Protein AF-A0A533BJT3-F1 (afdb_monomer_lite)

Secondary structure (DSSP, 8-state):
-----EEEETTEEE--HHHHHHTTSS-S-SS-HHHHHHHHHTTT--EEE-SS-----THHHHHH-HHHHHHHHHHHHHHHHTT-S---GGGGGGG-

Radius of gyration: 15.5 Å; chains: 1; bounding box: 32×31×42 Å

Structure (mmCIF, N/CA/C/O backbone):
data_AF-A0A533BJT3-F1
#
_entry.id   AF-A0A533BJT3-F1
#
loop_
_atom_site.group_PDB
_atom_site.id
_atom_site.type_symbol
_atom_site.label_atom_id
_atom_site.label_alt_id
_atom_site.label_comp_id
_atom_site.label_asym_id
_atom_site.label_entity_id
_atom_site.label_seq_id
_atom_site.pdbx_PDB_ins_code
_atom_site.Cartn_x
_atom_site.Cartn_y
_atom_site.Cartn_z
_atom_site.occupancy
_atom_site.B_iso_or_equiv
_atom_site.auth_seq_id
_atom_site.auth_comp_id
_atom_site.auth_asym_id
_atom_site.auth_atom_id
_atom_site.pdbx_PDB_model_num
ATOM 1 N N . MET A 1 1 ? -10.254 -8.479 26.156 1.00 39.38 1 MET A N 1
ATOM 2 C CA . MET A 1 1 ? -9.760 -7.437 25.234 1.00 39.38 1 MET A CA 1
ATOM 3 C C . MET A 1 1 ? -8.924 -8.162 24.189 1.00 39.38 1 MET A C 1
ATOM 5 O O . MET A 1 1 ? -7.714 -8.274 24.331 1.00 39.38 1 MET A O 1
ATOM 9 N N . GLU A 1 2 ? -9.598 -8.833 23.253 1.00 44.28 2 GLU A N 1
ATOM 10 C CA . GLU A 1 2 ? -8.947 -9.593 22.181 1.00 44.28 2 GLU A CA 1
ATOM 11 C C . GLU A 1 2 ? -8.262 -8.598 21.251 1.00 44.28 2 GLU A C 1
ATOM 13 O O . GLU A 1 2 ? -8.916 -7.799 20.593 1.00 44.28 2 GLU A O 1
ATOM 18 N N . LEU A 1 3 ? -6.933 -8.583 21.268 1.00 50.53 3 LEU A N 1
ATOM 19 C CA . LEU A 1 3 ? -6.150 -7.777 20.346 1.00 50.53 3 LEU A CA 1
ATOM 20 C C . LEU A 1 3 ? -6.366 -8.356 18.942 1.00 50.53 3 LEU A C 1
ATOM 22 O O . LEU A 1 3 ? -5.923 -9.472 18.656 1.00 50.53 3 LEU A O 1
ATOM 26 N N . ASP A 1 4 ? -7.071 -7.618 18.085 1.00 60.59 4 ASP A N 1
ATOM 27 C CA . ASP A 1 4 ? -7.311 -7.960 16.684 1.00 60.59 4 ASP A CA 1
ATOM 28 C C . ASP A 1 4 ? -5.992 -7.956 15.905 1.00 60.59 4 ASP A C 1
ATOM 30 O O . ASP A 1 4 ? -5.626 -6.984 15.254 1.00 60.59 4 ASP A O 1
ATOM 34 N N . LEU A 1 5 ? -5.228 -9.042 16.019 1.00 60.28 5 LEU A N 1
ATOM 35 C CA . LEU A 1 5 ? -3.882 -9.163 15.466 1.00 60.28 5 LEU A CA 1
ATOM 36 C C . LEU A 1 5 ? -3.914 -9.153 13.929 1.00 60.28 5 LEU A C 1
ATOM 38 O O . LEU A 1 5 ? -4.613 -9.967 13.313 1.00 60.28 5 LEU A O 1
ATOM 42 N N . VAL A 1 6 ? -3.111 -8.285 13.314 1.00 64.81 6 VAL A N 1
ATOM 43 C CA . VAL A 1 6 ? -2.827 -8.304 11.873 1.00 64.81 6 VAL A CA 1
ATOM 44 C C . VAL A 1 6 ? -1.389 -8.732 11.658 1.00 64.81 6 VAL A C 1
ATOM 46 O O . VAL A 1 6 ? -0.471 -8.196 12.274 1.00 64.81 6 VAL A O 1
ATOM 49 N N . ALA A 1 7 ? -1.195 -9.691 10.758 1.00 60.97 7 ALA A N 1
ATOM 50 C CA . ALA A 1 7 ? 0.112 -10.238 10.457 1.00 60.97 7 ALA A CA 1
ATOM 51 C C . ALA A 1 7 ? 0.631 -9.642 9.141 1.00 60.97 7 ALA A C 1
ATOM 53 O O . ALA A 1 7 ? 0.003 -9.773 8.085 1.00 60.97 7 ALA A O 1
ATOM 54 N N . PHE A 1 8 ? 1.777 -8.969 9.207 1.00 65.06 8 PHE A N 1
ATOM 55 C CA . PHE A 1 8 ? 2.433 -8.351 8.064 1.00 65.06 8 PHE A CA 1
ATOM 56 C C . PHE A 1 8 ? 3.649 -9.186 7.666 1.00 65.06 8 PHE A C 1
ATOM 58 O O . PHE A 1 8 ? 4.513 -9.510 8.478 1.00 65.06 8 PHE A O 1
ATOM 65 N N . VAL A 1 9 ? 3.713 -9.522 6.390 1.00 57.09 9 VAL A N 1
ATOM 66 C CA . VAL A 1 9 ? 4.897 -9.997 5.682 1.00 57.09 9 VAL A CA 1
ATOM 67 C C . VAL A 1 9 ? 5.159 -8.929 4.624 1.00 57.09 9 VAL A C 1
ATOM 69 O O . VAL A 1 9 ? 4.211 -8.442 4.024 1.00 57.09 9 VAL A O 1
ATOM 72 N N . VAL A 1 10 ? 6.412 -8.537 4.386 1.00 58.84 10 VAL A N 1
ATOM 73 C CA . VAL A 1 10 ? 6.789 -7.367 3.552 1.00 58.84 10 VAL A CA 1
ATOM 74 C C . VAL A 1 10 ? 5.930 -7.180 2.284 1.00 58.84 10 VAL A C 1
ATOM 76 O O . VAL A 1 10 ? 5.533 -6.062 1.976 1.00 58.84 10 VAL A O 1
ATOM 79 N N . PHE A 1 11 ? 5.580 -8.272 1.593 1.00 63.62 11 PHE A N 1
ATOM 80 C CA . PHE A 1 11 ? 4.710 -8.264 0.408 1.00 63.62 11 PHE A CA 1
ATOM 81 C C . PHE A 1 11 ? 3.335 -8.938 0.594 1.00 63.62 11 PHE A C 1
ATOM 83 O O . PHE A 1 11 ? 2.522 -8.912 -0.325 1.00 63.62 11 PHE A O 1
ATOM 90 N N . ASN A 1 12 ? 3.053 -9.550 1.749 1.00 66.12 12 ASN A N 1
ATOM 91 C CA . ASN A 1 12 ? 1.799 -10.257 2.033 1.00 66.12 12 ASN A CA 1
ATOM 92 C C . ASN A 1 12 ? 1.157 -9.755 3.330 1.00 66.12 12 ASN A C 1
ATOM 94 O O . ASN A 1 12 ? 1.774 -9.728 4.388 1.00 66.12 12 ASN A O 1
ATOM 98 N N . ARG A 1 13 ? -0.125 -9.406 3.268 1.00 73.62 13 ARG A N 1
ATOM 99 C CA . ARG A 1 13 ? -0.887 -8.925 4.424 1.00 73.62 13 ARG A CA 1
ATOM 100 C C . ARG A 1 13 ? -1.943 -9.950 4.789 1.00 73.62 13 ARG A C 1
ATOM 102 O O . ARG A 1 13 ? -2.755 -10.311 3.942 1.00 73.62 13 ARG A O 1
ATOM 109 N N . PHE A 1 14 ? -1.948 -10.385 6.044 1.00 76.50 14 PHE A N 1
ATOM 110 C CA . PHE A 1 14 ? -2.957 -11.289 6.584 1.00 76.50 14 PHE A CA 1
ATOM 111 C C . PHE A 1 14 ? -3.776 -10.558 7.645 1.00 76.50 14 PHE A C 1
ATOM 113 O O . PHE A 1 14 ? -3.266 -10.179 8.699 1.00 76.50 14 PHE A O 1
ATOM 120 N N . VAL A 1 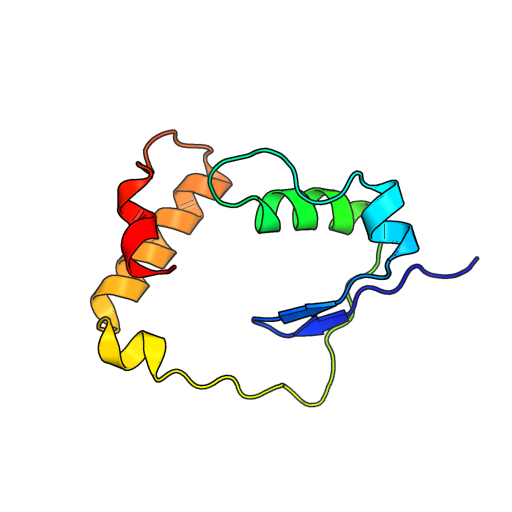15 ? -5.064 -10.373 7.360 1.00 78.88 15 VAL A N 1
ATOM 121 C CA . VAL A 1 15 ? -6.036 -9.733 8.253 1.00 78.88 15 VAL A CA 1
ATOM 122 C C . VAL A 1 15 ? -7.124 -10.736 8.634 1.00 78.88 15 VAL A C 1
ATOM 124 O O . VAL A 1 15 ? -7.540 -11.555 7.812 1.00 78.88 15 VAL A O 1
ATOM 127 N N . ARG A 1 16 ? -7.604 -10.692 9.885 1.00 80.69 16 ARG A N 1
ATOM 128 C CA . ARG A 1 16 ? -8.748 -11.512 10.311 1.00 80.69 16 ARG A CA 1
ATOM 129 C C . ARG A 1 16 ? -9.992 -11.138 9.505 1.00 80.69 16 ARG A C 1
ATOM 131 O O . ARG A 1 16 ? -10.294 -9.961 9.329 1.00 80.69 16 ARG A O 1
ATOM 138 N N . ARG A 1 17 ? -10.768 -12.143 9.087 1.00 82.31 17 ARG A N 1
ATOM 139 C CA . ARG A 1 17 ? -12.007 -11.942 8.312 1.00 82.31 17 ARG A CA 1
ATOM 140 C C . ARG A 1 17 ? -13.009 -11.021 9.019 1.00 82.31 17 ARG A C 1
ATOM 142 O O . ARG A 1 17 ? -13.650 -10.214 8.356 1.00 82.31 17 ARG A O 1
ATOM 149 N N . ALA A 1 18 ? -13.130 -11.131 10.343 1.00 83.62 18 ALA A N 1
ATOM 150 C CA . ALA A 1 18 ? -14.008 -10.270 11.135 1.00 83.62 18 ALA A CA 1
ATOM 151 C C . ALA A 1 18 ? -13.605 -8.789 11.019 1.00 83.62 18 ALA A C 1
ATOM 153 O O . ALA A 1 18 ? -14.443 -7.968 10.657 1.00 83.62 18 ALA A O 1
ATOM 154 N N . LEU A 1 19 ? -12.316 -8.480 11.204 1.00 82.88 19 LEU A N 1
ATOM 155 C CA . LEU A 1 19 ? -11.774 -7.123 11.083 1.00 82.88 19 LEU A CA 1
ATOM 156 C C . LEU A 1 19 ? -11.887 -6.583 9.647 1.00 82.88 19 LEU A C 1
ATOM 158 O O . LEU A 1 19 ? -12.261 -5.432 9.441 1.00 82.88 19 LEU A O 1
ATOM 162 N N . PHE A 1 20 ? -11.630 -7.425 8.640 1.00 84.81 20 PHE A N 1
ATOM 163 C CA . PHE A 1 20 ? -11.808 -7.049 7.234 1.00 84.81 20 PHE A CA 1
ATOM 164 C C . PHE A 1 20 ? -13.254 -6.629 6.932 1.00 84.81 20 PHE A C 1
ATOM 166 O O . PHE A 1 20 ? -13.481 -5.591 6.312 1.00 84.81 20 PHE A O 1
ATOM 173 N N . ASN A 1 21 ? -14.229 -7.405 7.412 1.00 85.06 21 ASN A N 1
ATOM 174 C CA . ASN A 1 21 ? -15.645 -7.085 7.250 1.00 85.06 21 ASN A CA 1
ATOM 175 C C . ASN A 1 21 ? -16.045 -5.835 8.047 1.00 85.06 21 ASN A C 1
ATOM 177 O O . ASN A 1 21 ? -16.810 -5.018 7.543 1.00 85.06 21 ASN A O 1
ATOM 181 N N . GLN A 1 22 ? -15.514 -5.664 9.261 1.00 85.69 22 GLN A N 1
ATOM 182 C CA . GLN A 1 22 ? -15.789 -4.505 10.114 1.00 85.69 22 GLN A CA 1
ATOM 183 C C . GLN A 1 22 ? -15.325 -3.190 9.474 1.00 85.69 22 GLN A C 1
ATOM 185 O O . GLN A 1 22 ? -16.002 -2.174 9.593 1.00 85.69 22 GLN A O 1
ATOM 190 N N . LEU A 1 23 ? -14.200 -3.213 8.758 1.00 84.38 23 LEU A N 1
ATOM 191 C CA . LEU A 1 23 ? -13.652 -2.045 8.062 1.00 84.38 23 LEU A CA 1
ATOM 192 C C . LEU A 1 23 ? -14.256 -1.808 6.670 1.00 84.38 23 LEU A C 1
ATOM 194 O O . LEU A 1 23 ? -13.842 -0.881 5.969 1.00 84.38 23 LEU A O 1
ATOM 198 N N . GLY A 1 24 ? -15.228 -2.632 6.264 1.00 85.31 24 GLY A N 1
ATOM 199 C CA . GLY A 1 24 ? -15.889 -2.529 4.963 1.00 85.31 24 GLY A CA 1
ATOM 200 C C . GLY A 1 24 ? -15.031 -3.002 3.785 1.00 85.31 24 GLY A C 1
ATOM 201 O O . GLY A 1 24 ? -15.332 -2.663 2.643 1.00 85.31 24 GLY A O 1
ATOM 202 N N . GLY A 1 25 ? -13.976 -3.780 4.043 1.00 84.81 25 GLY A N 1
ATOM 203 C CA . GLY A 1 25 ? -13.071 -4.305 3.024 1.00 84.81 25 GLY A CA 1
ATOM 204 C C . GLY A 1 25 ? -12.200 -3.246 2.339 1.00 84.81 25 GLY A C 1
ATOM 205 O O . GLY A 1 25 ? -11.909 -2.187 2.900 1.00 84.81 25 GLY A O 1
ATOM 206 N N . PHE A 1 26 ? -11.741 -3.546 1.119 1.00 84.50 26 PHE A N 1
ATOM 207 C CA . PHE A 1 26 ? -10.917 -2.613 0.348 1.00 84.50 26 PHE A CA 1
ATOM 208 C C . PHE A 1 26 ? -11.755 -1.434 -0.166 1.00 84.50 26 PHE A C 1
ATOM 210 O O . PHE A 1 26 ? -12.837 -1.647 -0.721 1.00 84.50 26 PHE A O 1
ATOM 217 N N . PRO A 1 27 ? -11.270 -0.189 -0.022 1.00 84.06 27 PRO A N 1
ATOM 218 C CA . PRO A 1 27 ? -11.952 0.969 -0.576 1.00 84.06 27 PRO A CA 1
ATOM 219 C C . PRO A 1 27 ? -12.040 0.878 -2.100 1.00 84.06 27 PRO A C 1
ATOM 221 O O . PRO A 1 27 ? -11.115 0.410 -2.761 1.00 84.06 27 PRO A O 1
ATOM 224 N N . ASN A 1 28 ? -13.141 1.386 -2.660 1.00 79.94 28 ASN A N 1
ATOM 225 C CA . ASN A 1 28 ? -13.341 1.482 -4.105 1.00 79.94 28 ASN A CA 1
ATOM 226 C C . ASN A 1 28 ? -12.506 2.631 -4.692 1.00 79.94 28 ASN A C 1
ATOM 228 O O . ASN A 1 28 ? -13.037 3.660 -5.110 1.00 79.94 28 ASN A O 1
ATOM 232 N N . GLN A 1 29 ? -11.187 2.469 -4.667 1.00 77.94 29 GLN A N 1
ATOM 233 C CA . GLN A 1 29 ? -10.246 3.343 -5.344 1.00 77.94 29 GLN A CA 1
ATOM 234 C C . GLN A 1 29 ? -9.466 2.549 -6.393 1.00 77.94 29 GLN A C 1
ATOM 236 O O . GLN A 1 29 ? -9.176 1.374 -6.187 1.00 77.94 29 GLN A O 1
ATOM 241 N N . PRO A 1 30 ? -9.155 3.158 -7.547 1.00 74.62 30 PRO A N 1
ATOM 242 C CA . PRO A 1 30 ? -8.593 2.431 -8.682 1.00 74.62 30 PRO A CA 1
ATOM 243 C C . PRO A 1 30 ? -7.136 1.992 -8.483 1.00 74.62 30 PRO A C 1
ATOM 245 O O . PRO A 1 30 ? -6.649 1.182 -9.271 1.00 74.62 30 PRO A O 1
ATOM 248 N N . ILE A 1 31 ? -6.437 2.603 -7.527 1.00 77.44 31 ILE A N 1
ATOM 249 C CA . ILE A 1 31 ? -5.000 2.498 -7.284 1.00 77.44 31 ILE A CA 1
ATOM 250 C C . ILE A 1 31 ? -4.781 2.657 -5.771 1.00 77.44 31 ILE A C 1
ATOM 252 O O . ILE A 1 31 ? -5.471 3.465 -5.145 1.00 77.44 31 ILE A O 1
ATOM 256 N N . LEU A 1 32 ? -3.790 1.954 -5.211 1.00 80.62 32 LEU A N 1
ATOM 257 C CA . LEU A 1 32 ? -3.362 2.054 -3.805 1.00 80.62 32 LEU A CA 1
ATOM 258 C C . LEU A 1 32 ? -4.459 1.671 -2.795 1.00 80.62 32 LEU A C 1
ATOM 260 O O . LEU A 1 32 ? -4.398 2.068 -1.631 1.00 80.62 32 LEU A O 1
ATOM 264 N N . GLU A 1 33 ? -5.494 0.928 -3.211 1.00 83.19 33 GLU A N 1
ATOM 265 C CA . GLU A 1 33 ? -6.598 0.429 -2.368 1.00 83.19 33 GLU A CA 1
ATOM 266 C C . GLU A 1 33 ? -6.109 -0.251 -1.090 1.00 83.19 33 GLU A C 1
ATOM 268 O O . GLU A 1 33 ? -6.712 -0.152 -0.023 1.00 83.19 33 GLU A O 1
ATOM 273 N N . ASP A 1 34 ? -4.959 -0.887 -1.200 1.00 81.06 34 ASP A N 1
ATOM 274 C CA . ASP A 1 34 ? -4.280 -1.629 -0.171 1.00 81.06 34 ASP A CA 1
ATOM 275 C C . ASP A 1 34 ? -3.566 -0.715 0.841 1.00 81.06 34 ASP A C 1
ATOM 277 O O . ASP A 1 34 ? -3.566 -1.020 2.032 1.00 81.06 34 ASP A O 1
ATOM 281 N N . VAL A 1 35 ? -3.020 0.424 0.399 1.00 80.94 35 VAL A N 1
ATOM 282 C CA . VAL A 1 35 ? -2.465 1.471 1.274 1.00 80.94 35 VAL A CA 1
ATOM 283 C C . VAL A 1 35 ? -3.575 2.132 2.079 1.00 80.94 35 VAL A C 1
ATOM 285 O O . VAL A 1 35 ? -3.466 2.199 3.298 1.00 80.94 35 VAL A O 1
ATOM 288 N N . ALA A 1 36 ? -4.679 2.535 1.446 1.00 84.25 36 ALA A N 1
ATOM 289 C CA . ALA A 1 36 ? -5.799 3.133 2.179 1.00 84.25 36 ALA A CA 1
ATOM 290 C C . ALA A 1 36 ? -6.474 2.137 3.134 1.00 84.25 36 ALA A C 1
ATOM 292 O O . ALA A 1 36 ? -6.958 2.523 4.197 1.00 84.25 36 ALA A O 1
ATOM 293 N N . PHE A 1 37 ? -6.498 0.846 2.790 1.00 84.88 37 PHE A N 1
ATOM 294 C CA . PHE A 1 37 ? -6.923 -0.184 3.733 1.00 84.88 37 PHE A CA 1
ATOM 295 C C . PHE A 1 37 ? -5.962 -0.284 4.928 1.00 84.88 37 PHE A C 1
ATOM 297 O O . PHE A 1 37 ? -6.423 -0.314 6.066 1.00 84.88 37 PHE A O 1
ATOM 304 N N . CYS A 1 38 ? -4.643 -0.262 4.698 1.00 80.81 38 CYS A N 1
ATOM 305 C CA . CYS A 1 38 ? -3.645 -0.213 5.771 1.00 80.81 38 CYS A CA 1
ATOM 306 C C . CYS A 1 38 ? -3.784 1.043 6.651 1.00 80.81 38 CYS A C 1
ATOM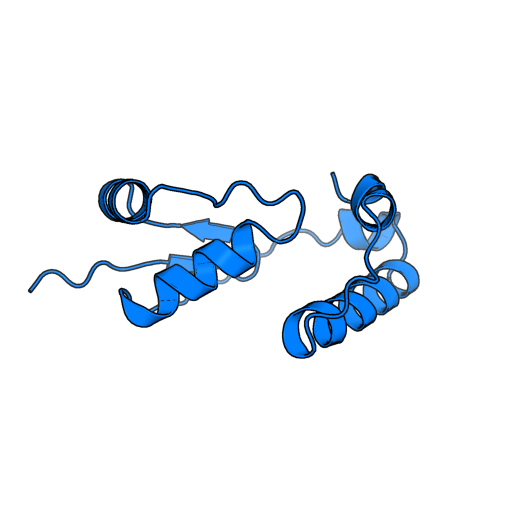 308 O O . CYS A 1 38 ? -3.721 0.918 7.869 1.00 80.81 38 CYS A O 1
ATOM 310 N N . GLU A 1 39 ? -4.027 2.225 6.072 1.00 82.12 39 GLU A N 1
ATOM 311 C CA . GLU A 1 39 ? -4.272 3.473 6.818 1.00 82.12 39 GLU A CA 1
ATOM 312 C C . GLU A 1 39 ? -5.461 3.345 7.780 1.00 82.12 39 GLU A C 1
ATOM 314 O O . GLU A 1 39 ? -5.398 3.833 8.905 1.00 82.12 39 GLU A O 1
ATOM 319 N N . ARG A 1 40 ? -6.527 2.639 7.375 1.00 84.75 40 ARG A N 1
ATOM 320 C CA . ARG A 1 40 ? -7.678 2.333 8.246 1.00 84.75 40 ARG A CA 1
ATOM 321 C C . ARG A 1 40 ? -7.378 1.256 9.289 1.00 84.75 40 ARG A C 1
ATOM 323 O O . ARG A 1 40 ? -8.044 1.217 10.317 1.00 84.75 40 ARG A O 1
ATOM 330 N N . LEU A 1 41 ? -6.399 0.391 9.025 1.00 82.62 41 LEU A N 1
ATOM 331 C CA . LEU A 1 41 ? -5.968 -0.700 9.903 1.00 82.62 41 LEU A CA 1
ATOM 332 C C . LEU A 1 41 ? -5.112 -0.184 11.067 1.00 82.62 41 LEU A C 1
ATOM 334 O O . LEU A 1 41 ? -5.347 -0.555 12.210 1.00 82.62 41 LEU A O 1
ATOM 338 N N . ILE A 1 42 ? -4.149 0.696 10.788 1.00 80.69 42 ILE A N 1
ATOM 339 C CA . ILE A 1 42 ? -3.204 1.244 11.776 1.00 80.69 42 ILE A CA 1
ATOM 340 C C . ILE A 1 42 ? -3.873 1.743 13.077 1.00 80.69 42 ILE A C 1
ATOM 342 O O . ILE A 1 42 ? -3.358 1.416 14.144 1.00 80.69 42 ILE A O 1
ATOM 346 N N . PRO A 1 43 ? -4.999 2.488 13.058 1.00 82.75 43 PRO A N 1
ATOM 347 C CA . PRO A 1 43 ? -5.630 2.961 14.293 1.00 82.75 43 PRO A CA 1
ATOM 348 C C . PRO A 1 43 ? -6.390 1.881 15.080 1.00 82.75 43 PRO A C 1
ATOM 350 O O . PRO A 1 43 ? -6.697 2.108 16.247 1.00 82.75 43 PRO A O 1
ATOM 353 N N . VAL A 1 44 ? -6.725 0.735 14.475 1.00 83.00 44 VAL A N 1
ATOM 354 C CA . VAL A 1 44 ? -7.582 -0.299 15.096 1.00 83.00 44 VAL A CA 1
ATOM 355 C C . VAL A 1 44 ? -6.840 -1.584 15.464 1.00 83.00 44 VAL A C 1
ATOM 357 O O . VAL A 1 44 ? -7.386 -2.422 16.174 1.00 83.00 44 VAL A O 1
ATOM 360 N N . THR A 1 45 ? -5.606 -1.768 14.996 1.00 78.75 45 THR A N 1
ATOM 361 C CA . THR A 1 45 ? -4.808 -2.975 15.251 1.00 78.75 45 THR A CA 1
ATOM 362 C C . THR A 1 45 ? -3.348 -2.635 15.521 1.00 78.75 45 THR A C 1
ATOM 364 O O . THR A 1 45 ? -2.834 -1.598 15.110 1.00 78.75 45 THR A O 1
ATOM 367 N N . THR A 1 46 ? -2.649 -3.547 16.190 1.00 77.88 46 THR A N 1
ATOM 368 C CA . THR A 1 46 ? -1.191 -3.523 16.276 1.00 77.88 46 THR A CA 1
ATOM 369 C C . THR A 1 46 ? -0.618 -4.442 15.192 1.00 77.88 46 THR A C 1
ATOM 371 O O . THR A 1 46 ? -0.813 -5.660 15.272 1.00 77.88 46 THR A O 1
ATOM 374 N N . PRO A 1 47 ? 0.076 -3.905 14.170 1.00 76.44 47 PRO A N 1
ATOM 375 C CA . PRO A 1 47 ? 0.686 -4.729 13.137 1.00 76.44 47 PRO A CA 1
ATOM 376 C C . PRO A 1 47 ? 1.803 -5.584 13.740 1.00 76.44 47 PRO A C 1
ATOM 378 O O . PRO A 1 47 ? 2.691 -5.080 14.426 1.00 76.44 47 PRO A O 1
ATOM 381 N N . PHE A 1 48 ? 1.774 -6.882 13.459 1.00 78.25 48 PHE A N 1
ATOM 382 C CA . PHE A 1 48 ? 2.787 -7.832 13.896 1.00 78.25 48 PHE A CA 1
ATOM 383 C C . PHE A 1 48 ? 3.582 -8.350 12.697 1.00 78.25 48 PHE A C 1
ATOM 385 O O . PHE A 1 48 ? 3.006 -8.871 11.740 1.00 78.25 48 PHE A O 1
ATOM 392 N N . LEU A 1 49 ? 4.910 -8.224 12.745 1.00 76.44 49 LEU A N 1
ATOM 393 C CA . LEU A 1 49 ? 5.792 -8.773 11.717 1.00 76.44 49 LEU A CA 1
ATOM 394 C C . LEU A 1 49 ? 5.960 -10.280 11.940 1.00 76.44 49 LEU A C 1
ATOM 396 O O . LEU A 1 49 ? 6.522 -10.711 12.948 1.00 76.44 49 LEU A O 1
ATOM 400 N N . LEU A 1 50 ? 5.499 -11.087 10.985 1.00 73.50 50 LEU A N 1
ATOM 401 C CA . LEU A 1 50 ? 5.690 -12.535 11.039 1.00 73.50 50 LEU A CA 1
ATOM 402 C C . LEU A 1 50 ? 7.169 -12.885 10.840 1.00 73.50 50 LEU A C 1
ATOM 404 O O . LEU A 1 50 ? 7.777 -12.527 9.833 1.00 73.50 50 LEU A O 1
ATOM 408 N N . SER A 1 51 ? 7.723 -13.622 11.800 1.00 70.62 51 SER A N 1
ATOM 409 C CA . SER A 1 51 ? 9.017 -14.300 11.687 1.00 70.62 51 SER A CA 1
ATOM 410 C C . SER A 1 51 ? 8.772 -15.808 11.563 1.00 70.62 51 SER A C 1
ATOM 412 O O . SER A 1 51 ? 7.969 -16.328 12.339 1.00 70.62 51 SER A O 1
ATOM 414 N N . PRO A 1 52 ? 9.429 -16.536 10.641 1.00 70.19 52 PRO A N 1
ATOM 415 C CA . PRO A 1 52 ? 10.522 -16.116 9.758 1.00 70.19 52 PRO A CA 1
ATOM 416 C C . PRO A 1 52 ? 10.051 -15.329 8.519 1.00 70.19 52 PRO A C 1
ATOM 418 O O . PRO A 1 52 ? 8.901 -15.467 8.094 1.00 70.19 52 PRO A O 1
ATOM 421 N N . PRO A 1 53 ? 10.932 -14.514 7.910 1.00 67.31 53 PRO A N 1
ATOM 422 C CA . PRO A 1 53 ? 10.589 -13.749 6.720 1.00 67.31 53 PRO A CA 1
ATOM 423 C C . PRO A 1 53 ? 10.254 -14.686 5.558 1.00 67.31 53 PRO A C 1
ATOM 425 O O . PRO A 1 53 ? 11.020 -15.588 5.217 1.00 67.31 53 PRO A O 1
ATOM 428 N N . VAL A 1 54 ? 9.119 -14.443 4.905 1.00 68.56 54 VAL A N 1
ATOM 429 C CA . VAL A 1 54 ? 8.795 -15.122 3.648 1.00 68.56 54 VAL A CA 1
ATOM 430 C C . VAL A 1 54 ? 9.667 -14.515 2.553 1.00 68.56 54 VAL A C 1
ATOM 432 O O . VAL A 1 54 ? 9.482 -13.357 2.170 1.00 68.56 54 VAL A O 1
ATOM 435 N N . ILE A 1 55 ? 10.622 -15.293 2.046 1.00 65.50 55 ILE A N 1
ATOM 436 C CA . ILE A 1 55 ? 11.430 -14.900 0.892 1.00 65.50 55 ILE A CA 1
ATOM 437 C C . ILE A 1 55 ? 10.525 -14.973 -0.334 1.00 65.50 55 ILE A C 1
ATOM 439 O O . ILE A 1 55 ? 10.181 -16.049 -0.819 1.00 65.50 55 ILE A O 1
ATOM 443 N N . THR A 1 56 ? 10.104 -13.807 -0.812 1.00 69.69 56 THR A N 1
ATOM 444 C CA . THR A 1 56 ? 9.396 -13.701 -2.088 1.00 69.69 56 THR A CA 1
ATOM 445 C C . THR A 1 56 ? 10.404 -13.501 -3.204 1.00 69.69 56 THR A C 1
ATOM 447 O O . THR A 1 56 ? 11.423 -12.830 -3.047 1.00 69.69 56 THR A O 1
ATOM 450 N N . ASP A 1 57 ? 10.139 -14.142 -4.331 1.00 70.19 57 ASP A N 1
ATOM 451 C CA . ASP A 1 57 ? 11.074 -14.179 -5.437 1.00 70.19 57 ASP A CA 1
ATOM 452 C C . ASP A 1 57 ? 11.047 -12.866 -6.237 1.00 70.19 57 ASP A C 1
ATOM 454 O O . ASP A 1 57 ? 10.010 -12.451 -6.761 1.00 70.19 57 ASP A O 1
ATOM 458 N N . ALA A 1 58 ? 12.209 -12.223 -6.373 1.00 69.19 58 ALA A N 1
ATOM 459 C CA . ALA A 1 58 ? 12.371 -10.981 -7.122 1.00 69.19 58 ALA A CA 1
ATOM 460 C C . ALA A 1 58 ? 12.364 -11.172 -8.656 1.00 69.19 58 ALA A C 1
ATOM 462 O O . ALA A 1 58 ? 12.592 -10.212 -9.395 1.00 69.19 58 ALA A O 1
ATOM 463 N N . ARG A 1 59 ? 12.073 -12.374 -9.179 1.00 72.62 59 ARG A N 1
ATOM 464 C CA . ARG A 1 59 ? 11.976 -12.682 -10.621 1.00 72.62 59 ARG A CA 1
ATOM 465 C C . ARG A 1 59 ? 11.138 -11.668 -11.400 1.00 72.62 59 ARG A C 1
ATOM 467 O O . ARG A 1 59 ? 11.535 -11.265 -12.494 1.00 72.62 59 ARG A O 1
ATOM 474 N N . LYS A 1 60 ? 10.003 -11.226 -10.841 1.00 71.94 60 LYS A N 1
ATOM 475 C CA . LYS A 1 60 ? 9.141 -10.210 -11.475 1.00 71.94 60 LYS A CA 1
ATOM 476 C C . LYS A 1 60 ? 9.876 -8.870 -11.612 1.00 71.94 60 LYS A C 1
ATOM 478 O O . LYS A 1 60 ? 9.787 -8.229 -12.656 1.00 71.94 60 LYS A O 1
ATOM 483 N N . PHE A 1 61 ? 10.675 -8.500 -10.611 1.00 71.50 61 PHE A N 1
ATOM 484 C CA . PHE A 1 61 ? 11.468 -7.274 -10.628 1.00 71.50 61 PHE A CA 1
ATOM 485 C C . PHE A 1 61 ? 12.632 -7.334 -11.621 1.00 71.50 61 PHE A C 1
ATOM 487 O O . PHE A 1 61 ? 12.879 -6.379 -12.354 1.00 71.50 61 PHE A O 1
ATOM 494 N N . SER A 1 62 ? 13.307 -8.482 -11.690 1.00 75.50 62 SER A N 1
ATOM 495 C CA . SER A 1 62 ? 14.411 -8.698 -12.627 1.00 75.50 62 SER A CA 1
ATOM 496 C C . SER A 1 62 ? 13.939 -8.637 -14.088 1.00 75.50 62 SER A C 1
ATOM 498 O O . SER A 1 62 ? 14.583 -7.997 -14.914 1.00 75.50 62 SER A O 1
ATOM 500 N N . ARG A 1 63 ? 12.758 -9.196 -14.396 1.00 78.88 63 ARG A N 1
ATOM 501 C CA . ARG A 1 63 ? 12.169 -9.170 -15.749 1.00 78.88 63 ARG A CA 1
ATOM 502 C C . ARG A 1 63 ? 11.689 -7.790 -16.208 1.00 78.88 63 ARG A C 1
ATOM 504 O O . ARG A 1 63 ? 11.803 -7.484 -17.387 1.00 78.88 63 ARG A O 1
ATOM 511 N N . MET A 1 64 ? 11.148 -6.966 -15.309 1.00 74.00 64 MET A N 1
ATOM 512 C CA . MET A 1 64 ? 10.652 -5.621 -15.657 1.00 74.00 64 MET A CA 1
ATOM 513 C C . MET A 1 64 ? 11.756 -4.544 -15.659 1.00 74.00 64 MET A C 1
ATOM 515 O O . MET A 1 64 ? 11.524 -3.425 -16.121 1.00 74.00 64 MET A O 1
ATOM 519 N N . GLY A 1 65 ? 12.955 -4.881 -15.173 1.00 83.00 65 GLY A N 1
ATOM 520 C CA . GLY A 1 65 ? 14.096 -3.978 -15.058 1.00 83.00 65 GLY A CA 1
ATOM 521 C C . GLY A 1 65 ? 14.115 -3.239 -13.719 1.00 83.00 65 GLY A C 1
ATOM 522 O O . GLY A 1 65 ? 13.217 -2.457 -13.405 1.00 83.00 65 GLY A O 1
ATOM 523 N N . VAL A 1 66 ? 15.190 -3.441 -12.951 1.00 82.00 66 VAL A N 1
ATOM 524 C CA . VAL A 1 66 ? 15.362 -2.888 -11.593 1.00 82.00 66 VAL A CA 1
ATOM 525 C C . VAL A 1 66 ? 15.218 -1.363 -11.579 1.00 82.00 66 VAL A C 1
ATOM 527 O O . VAL A 1 66 ? 14.477 -0.825 -10.762 1.00 82.00 66 VAL A O 1
ATOM 530 N N . TRP A 1 67 ? 15.835 -0.668 -12.538 1.00 83.69 67 TRP A N 1
ATOM 531 C CA . TRP A 1 67 ? 15.766 0.793 -12.664 1.00 83.69 67 TRP A CA 1
ATOM 532 C C . TRP A 1 67 ? 14.356 1.318 -12.934 1.00 83.69 67 TRP A C 1
ATOM 534 O O . TRP A 1 67 ? 13.946 2.328 -12.365 1.00 83.69 67 TRP A O 1
ATOM 544 N N . LYS A 1 68 ? 13.590 0.613 -13.774 1.00 82.00 68 LYS A N 1
ATOM 545 C CA . LYS A 1 68 ? 12.223 1.006 -14.133 1.00 82.00 68 LYS A CA 1
ATOM 546 C C . LYS A 1 68 ? 11.312 0.935 -12.912 1.00 82.00 68 LY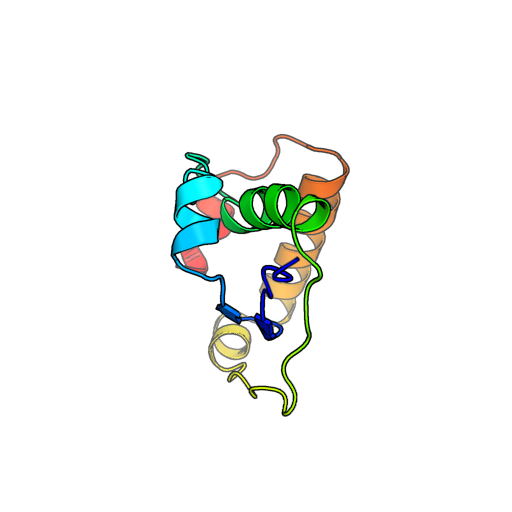S A C 1
ATOM 548 O O . LYS A 1 68 ? 10.496 1.822 -12.689 1.00 82.00 68 LYS A O 1
ATOM 553 N N . ILE A 1 69 ? 11.486 -0.098 -12.093 1.00 83.31 69 ILE A N 1
ATOM 554 C CA . ILE A 1 69 ? 10.708 -0.283 -10.868 1.00 83.31 69 ILE A CA 1
ATOM 555 C C . ILE A 1 69 ? 11.164 0.668 -9.771 1.00 83.31 69 ILE A C 1
ATOM 557 O O . ILE A 1 69 ? 10.320 1.227 -9.080 1.00 83.31 69 ILE A O 1
ATOM 561 N N . PHE A 1 70 ? 12.470 0.894 -9.639 1.00 84.38 70 PHE A N 1
ATOM 562 C CA . PHE A 1 70 ? 13.012 1.850 -8.681 1.00 84.38 70 PHE A CA 1
ATOM 563 C C . PHE A 1 70 ? 12.430 3.249 -8.910 1.00 84.38 70 PHE A C 1
ATOM 565 O O . PHE A 1 70 ? 11.869 3.834 -7.988 1.00 84.38 70 PHE A O 1
ATOM 572 N N . LEU A 1 71 ? 12.456 3.739 -10.156 1.00 84.75 71 LEU A N 1
ATOM 573 C CA . LEU A 1 71 ? 11.830 5.013 -10.522 1.00 84.75 71 LEU A CA 1
ATOM 574 C C . LEU A 1 71 ? 10.322 5.008 -10.257 1.00 84.75 71 LEU A C 1
ATOM 576 O O . LEU A 1 71 ? 9.777 6.009 -9.802 1.00 84.75 71 LEU A O 1
ATOM 580 N N . ARG A 1 72 ? 9.637 3.883 -10.496 1.00 81.06 72 ARG A N 1
ATOM 581 C CA . ARG A 1 72 ? 8.202 3.787 -10.217 1.00 81.06 72 ARG A CA 1
ATOM 582 C C . ARG A 1 72 ? 7.885 3.911 -8.730 1.00 81.06 72 ARG A C 1
ATOM 584 O O . ARG A 1 72 ? 7.029 4.703 -8.358 1.00 81.06 72 ARG A O 1
ATOM 591 N N . ILE A 1 73 ? 8.582 3.156 -7.886 1.00 81.38 73 ILE A N 1
ATOM 592 C CA . ILE A 1 73 ? 8.411 3.219 -6.430 1.00 81.38 73 ILE A CA 1
ATOM 593 C C . ILE A 1 73 ? 8.748 4.627 -5.930 1.00 81.38 73 ILE A C 1
ATOM 595 O O . ILE A 1 73 ? 7.979 5.198 -5.161 1.00 81.38 73 ILE A O 1
ATOM 599 N N . LEU A 1 74 ? 9.832 5.223 -6.438 1.00 85.25 74 LEU A N 1
ATOM 600 C CA . LEU A 1 74 ? 10.236 6.586 -6.098 1.00 85.25 74 LEU A CA 1
ATOM 601 C C . LEU A 1 74 ? 9.170 7.630 -6.455 1.00 85.25 74 LEU A C 1
ATOM 603 O O . LEU A 1 74 ? 9.042 8.604 -5.731 1.00 85.25 74 LEU A O 1
ATOM 607 N N . LEU A 1 75 ? 8.402 7.438 -7.532 1.00 82.75 75 LEU A N 1
ATOM 608 C CA . LEU A 1 75 ? 7.298 8.329 -7.913 1.00 82.75 75 LEU A CA 1
ATOM 609 C C . LEU A 1 75 ? 6.019 8.087 -7.097 1.00 82.75 75 LEU A C 1
ATOM 611 O O . LEU A 1 75 ? 5.262 9.028 -6.861 1.00 82.75 75 LEU A O 1
ATOM 615 N N . ILE A 1 76 ? 5.777 6.852 -6.644 1.00 82.44 76 ILE A N 1
ATOM 616 C CA . ILE A 1 76 ? 4.614 6.515 -5.807 1.00 82.44 76 ILE A CA 1
ATOM 617 C C . ILE A 1 76 ? 4.725 7.164 -4.422 1.00 82.44 76 ILE A C 1
ATOM 619 O O . ILE A 1 76 ? 3.733 7.677 -3.917 1.00 82.44 76 ILE A O 1
ATOM 623 N N . ILE A 1 77 ? 5.912 7.172 -3.810 1.00 81.88 77 ILE A N 1
ATOM 624 C CA . ILE A 1 77 ? 6.121 7.722 -2.457 1.00 81.88 77 ILE A CA 1
ATOM 625 C C . ILE A 1 77 ? 5.650 9.188 -2.329 1.00 81.88 77 ILE A C 1
ATOM 627 O O . ILE A 1 77 ? 4.779 9.451 -1.502 1.00 81.88 77 ILE A O 1
ATOM 631 N N . PRO A 1 78 ? 6.129 10.151 -3.145 1.00 79.62 78 PRO A N 1
ATOM 632 C CA . PRO A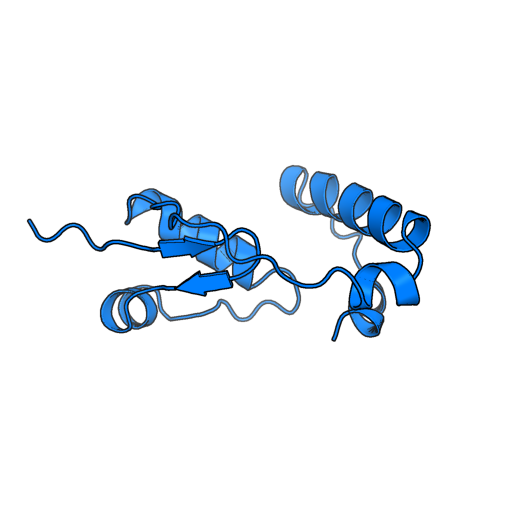 1 78 ? 5.673 11.533 -3.068 1.00 79.62 78 PRO A CA 1
ATOM 633 C C . PRO A 1 78 ? 4.219 11.682 -3.517 1.00 79.62 78 PRO A C 1
ATOM 635 O O . PRO A 1 78 ? 3.530 12.577 -3.047 1.00 79.62 78 PRO A O 1
ATOM 638 N N . HIS A 1 79 ? 3.717 10.814 -4.397 1.00 77.69 79 HIS A N 1
ATOM 639 C CA . HIS A 1 79 ? 2.300 10.812 -4.748 1.00 77.69 79 HIS A CA 1
ATOM 640 C C . HIS A 1 79 ? 1.409 10.492 -3.544 1.00 77.69 79 HIS A C 1
ATOM 642 O O . HIS A 1 79 ? 0.405 11.172 -3.346 1.00 77.69 79 HIS A O 1
ATOM 648 N N . VAL A 1 80 ? 1.784 9.491 -2.744 1.00 76.38 80 VAL A N 1
ATOM 649 C CA . VAL A 1 80 ? 1.061 9.107 -1.524 1.00 76.38 80 VAL A CA 1
ATOM 650 C C . VAL A 1 80 ? 1.185 10.200 -0.463 1.00 76.38 80 VAL A C 1
ATOM 652 O O . VAL A 1 80 ? 0.167 10.650 0.057 1.00 76.38 80 VAL A O 1
ATOM 655 N N . GLU A 1 81 ? 2.404 10.680 -0.205 1.00 81.12 81 GLU A N 1
ATOM 656 C CA . GLU A 1 81 ? 2.684 11.658 0.856 1.00 81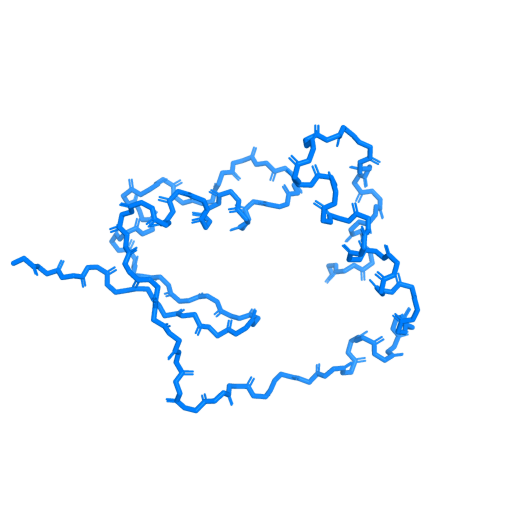.12 81 GLU A CA 1
ATOM 657 C C . GLU A 1 81 ? 2.091 13.045 0.552 1.00 81.12 81 GLU A C 1
ATOM 659 O O . GLU A 1 81 ? 1.451 13.662 1.399 1.00 81.12 81 GLU A O 1
ATOM 664 N N . PHE A 1 82 ? 2.243 13.532 -0.685 1.00 78.56 82 PHE A N 1
ATOM 665 C CA . PHE A 1 82 ? 1.777 14.861 -1.102 1.00 78.56 82 PHE A CA 1
ATOM 666 C C . PHE A 1 82 ? 0.396 14.845 -1.782 1.00 78.56 82 PHE A C 1
ATOM 668 O O . PHE A 1 82 ? -0.039 15.876 -2.294 1.00 78.56 82 PHE A O 1
ATOM 675 N N . ARG A 1 83 ? -0.292 13.690 -1.828 1.00 70.25 83 ARG A N 1
ATOM 676 C CA . ARG A 1 83 ? -1.582 13.470 -2.524 1.00 70.25 83 ARG A CA 1
ATOM 677 C C . ARG A 1 83 ? -1.653 14.085 -3.934 1.00 70.25 83 ARG A C 1
ATOM 679 O O . ARG A 1 83 ? -2.691 14.592 -4.360 1.00 70.25 83 ARG A O 1
ATOM 686 N N . LEU A 1 84 ? -0.545 14.057 -4.674 1.00 69.62 84 LEU A N 1
ATOM 687 C CA . LEU A 1 84 ? -0.456 14.653 -6.012 1.00 69.62 84 LEU A CA 1
ATOM 688 C C . LEU A 1 84 ? -1.314 13.857 -7.009 1.00 69.62 84 LEU A C 1
ATOM 690 O O . LEU A 1 84 ? -1.147 12.657 -7.089 1.00 69.62 84 LEU A O 1
ATOM 694 N N . PRO A 1 85 ? -2.147 14.441 -7.876 1.00 64.88 85 PRO A N 1
ATOM 695 C CA . PRO A 1 85 ? -3.033 13.679 -8.777 1.00 64.88 85 PRO A CA 1
ATOM 696 C C . PRO A 1 85 ? -2.337 12.990 -9.978 1.00 64.88 85 PRO A C 1
ATOM 698 O O . PRO A 1 85 ? -2.998 12.485 -10.880 1.00 64.88 85 PRO A O 1
ATOM 701 N N . ILE A 1 86 ? -1.003 12.971 -10.029 1.00 60.50 86 ILE A N 1
ATOM 702 C CA . ILE A 1 86 ? -0.216 12.728 -11.252 1.00 60.50 86 ILE A CA 1
ATOM 703 C C . ILE A 1 86 ? 0.027 11.259 -11.631 1.00 60.50 86 ILE A C 1
ATOM 705 O O . ILE A 1 86 ? 0.791 11.027 -12.566 1.00 60.50 86 ILE A O 1
ATOM 709 N N . LEU A 1 87 ? -0.561 10.262 -10.956 1.00 68.50 87 LEU A N 1
ATOM 710 C CA . LEU A 1 87 ? -0.387 8.857 -11.360 1.00 68.50 87 LEU A CA 1
ATOM 711 C C . LEU A 1 87 ? -1.539 8.377 -12.257 1.00 68.50 87 LEU A C 1
ATOM 713 O O . LEU A 1 87 ? -2.580 7.944 -11.757 1.00 68.50 87 LEU A O 1
ATOM 717 N N . PRO A 1 88 ? -1.377 8.407 -13.595 1.00 68.50 88 PRO A N 1
ATOM 718 C CA . PRO A 1 88 ? -2.369 7.846 -14.493 1.00 68.50 88 PRO A CA 1
ATOM 719 C C . PRO A 1 88 ? -2.392 6.317 -14.368 1.00 68.50 88 PRO A C 1
ATOM 721 O O . PRO A 1 88 ? -1.366 5.671 -14.156 1.00 68.50 88 PRO A O 1
ATOM 724 N N . ARG A 1 89 ? -3.570 5.715 -14.576 1.00 67.38 89 ARG A N 1
ATOM 725 C CA . ARG A 1 89 ? -3.807 4.259 -14.466 1.00 67.38 89 ARG A CA 1
ATOM 726 C C . ARG A 1 89 ? -2.824 3.405 -15.287 1.00 67.38 89 ARG A C 1
ATOM 728 O O . ARG A 1 89 ? -2.518 2.282 -14.898 1.00 67.38 89 ARG A O 1
ATOM 735 N N . VAL A 1 90 ? -2.289 3.951 -16.383 1.00 67.81 90 VAL A N 1
ATOM 736 C CA . VAL A 1 90 ? -1.261 3.318 -17.233 1.00 67.81 90 VAL A CA 1
ATOM 737 C C . VAL A 1 90 ? 0.030 2.981 -16.483 1.00 67.81 90 VAL A C 1
ATOM 739 O O . VAL A 1 90 ? 0.719 2.034 -16.843 1.00 67.81 90 VAL A O 1
ATOM 742 N N . PHE A 1 91 ? 0.343 3.697 -15.402 1.00 70.75 91 PHE A N 1
ATOM 743 C CA . PHE A 1 91 ? 1.551 3.470 -14.614 1.00 70.75 91 PHE A CA 1
ATOM 744 C C . PHE A 1 91 ? 1.592 2.081 -13.956 1.00 70.75 91 PHE A C 1
ATOM 746 O O . PHE A 1 91 ? 2.668 1.502 -13.800 1.00 70.75 91 PHE A O 1
ATOM 753 N N . PHE A 1 92 ? 0.423 1.530 -13.614 1.00 69.06 92 PHE A N 1
ATOM 754 C CA . PHE A 1 92 ? 0.280 0.241 -12.931 1.00 69.06 92 PHE A CA 1
ATOM 755 C C . PHE A 1 92 ? -0.066 -0.926 -13.866 1.00 69.06 92 PHE A C 1
ATOM 757 O O . PHE A 1 92 ? -0.161 -2.059 -13.400 1.00 69.06 92 PHE A O 1
A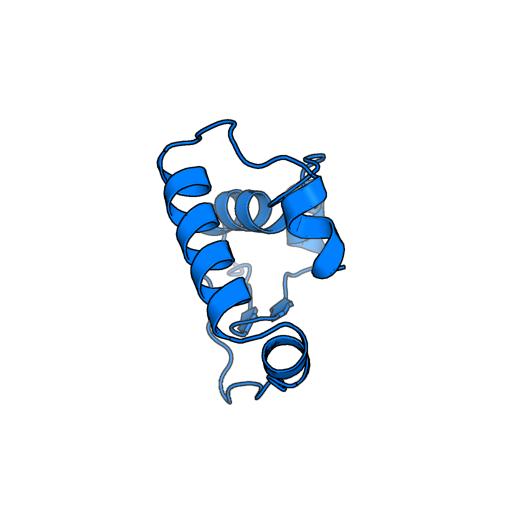TOM 764 N N . GLN A 1 93 ? -0.236 -0.689 -15.172 1.00 68.94 93 GLN A N 1
ATOM 765 C CA . GLN A 1 93 ? -0.643 -1.738 -16.118 1.00 68.94 93 GLN A CA 1
ATOM 766 C C . GLN A 1 93 ? 0.376 -2.877 -16.228 1.00 68.94 93 GLN A C 1
ATOM 768 O O . GLN A 1 93 ? -0.022 -4.030 -16.316 1.00 68.94 93 GLN A O 1
ATOM 773 N N . ASP A 1 94 ? 1.671 -2.575 -16.131 1.00 65.12 94 ASP A N 1
ATOM 774 C CA . ASP A 1 94 ? 2.730 -3.592 -16.217 1.00 65.12 94 ASP A CA 1
ATOM 775 C C . ASP A 1 94 ? 2.884 -4.428 -14.932 1.00 65.12 94 ASP A C 1
ATOM 777 O O . ASP A 1 94 ? 3.652 -5.389 -14.900 1.00 65.12 94 ASP A O 1
ATOM 781 N N . VAL A 1 95 ? 2.235 -4.021 -13.834 1.00 61.34 95 VAL A N 1
ATOM 782 C CA . VAL A 1 95 ? 2.397 -4.653 -12.515 1.00 61.34 95 VAL A CA 1
ATOM 783 C C . VAL A 1 95 ? 1.311 -5.699 -12.249 1.00 61.34 95 VAL A C 1
ATOM 785 O O . VAL A 1 95 ? 1.537 -6.580 -11.418 1.00 61.34 95 VAL A O 1
ATOM 788 N N . ARG A 1 96 ? 0.173 -5.651 -12.949 1.00 53.47 96 ARG A N 1
ATOM 789 C CA . ARG A 1 96 ? -0.897 -6.654 -12.840 1.00 53.47 96 ARG A CA 1
ATOM 790 C C . ARG A 1 96 ? -0.525 -7.896 -13.647 1.00 53.47 96 ARG A C 1
ATOM 792 O O . ARG A 1 96 ? -0.325 -8.947 -12.997 1.00 53.47 96 ARG A O 1
#

pLDDT: mean 74.63, std 9.64, range [39.38, 85.69]

Sequence (96 aa):
MELDLVAFVVFNRFVRRALFNQLGGFPNQPILEDVAFCERLIPVTTPFLLSPPVITDARKFSRMGVWKIFLRILLIIPHVEFRLPILPRVFFQDVR

Foldseek 3Di:
DDAQEWEDAPPDTRGDPVVCVVLVHFDPDLPCSVVVVVVVVVVRHDYDYDPPHDDDDCVLCVVVDVVLVVVLVVVVVCCVVVVDPPDDSVSCPSVD